Protein AF-A0A9D2TZF4-F1 (afdb_monomer)

Organism: NCBI:txid2838557

Secondary structure (DSSP, 8-state):
-HHHHHHHHHHHHHHHHSS-HHHHHHH-TT-SS-TTTTS-HHHHHHHHHHHHHHHHHHHTT--HHHHHHHHHHHHHHHHHHHHHS-GGGSPP---TTSSSSSS---

Foldseek 3Di:
DVVVVQVVLQLLCCLLVVGGQVVQCVVVVPDPDTPLVVDDPLSVVLSVVLVVVLVVCVVVVDDSVRSSVVSNVSNVVSVVVPVVDDPVPPPDPPPPPPDPPPPDDD

Radius of gyration: 18.96 Å; Cα contacts (8 Å, |Δi|>4): 51; chains: 1; bounding box: 54×44×40 Å

Mean predicted aligned error: 9.24 Å

Sequence (106 aa):
IAYTYANEADMLNVVLFGKTAKQWKDENPTVKGNMRDAATLNQLLVLANLESYNAILINQGKNQKERMELLRQLTVQQLQTLETVSLNNLPKLEEGLNKEAGKSGR

pLDDT: mean 85.09, std 16.94, range [43.28, 98.38]

Structure (mmCIF, N/CA/C/O backbone):
data_AF-A0A9D2TZF4-F1
#
_entry.id   AF-A0A9D2TZF4-F1
#
loop_
_atom_site.group_PDB
_atom_site.id
_atom_site.type_symbol
_atom_site.label_atom_id
_atom_site.label_alt_id
_atom_site.label_comp_id
_atom_site.label_asym_id
_atom_site.label_entity_id
_atom_site.label_seq_id
_atom_site.pdbx_PDB_ins_code
_atom_site.Cartn_x
_atom_site.Cartn_y
_atom_site.Cartn_z
_atom_site.occupancy
_atom_site.B_iso_or_equiv
_atom_site.auth_seq_id
_atom_site.auth_comp_id
_atom_site.auth_asym_id
_atom_site.auth_atom_id
_atom_site.pdbx_PDB_model_num
ATOM 1 N N . ILE A 1 1 ? -16.827 -12.652 4.382 1.00 57.94 1 ILE A N 1
ATOM 2 C CA . ILE A 1 1 ? -15.384 -12.637 4.731 1.00 57.94 1 ILE A CA 1
ATOM 3 C C . ILE A 1 1 ? -14.509 -12.407 3.491 1.00 57.94 1 ILE A C 1
ATOM 5 O O . ILE A 1 1 ? -13.805 -11.410 3.470 1.00 57.94 1 ILE A O 1
ATOM 9 N N . ALA A 1 2 ? -14.605 -13.219 2.426 1.00 63.59 2 ALA A N 1
ATOM 10 C CA . ALA A 1 2 ? -13.816 -13.021 1.193 1.00 63.59 2 ALA A CA 1
ATOM 11 C C . ALA A 1 2 ? -13.981 -11.628 0.544 1.00 63.59 2 ALA A C 1
ATOM 13 O O . ALA A 1 2 ? -12.999 -11.020 0.137 1.00 63.59 2 ALA A O 1
ATOM 14 N N . TYR A 1 3 ? -15.205 -11.086 0.523 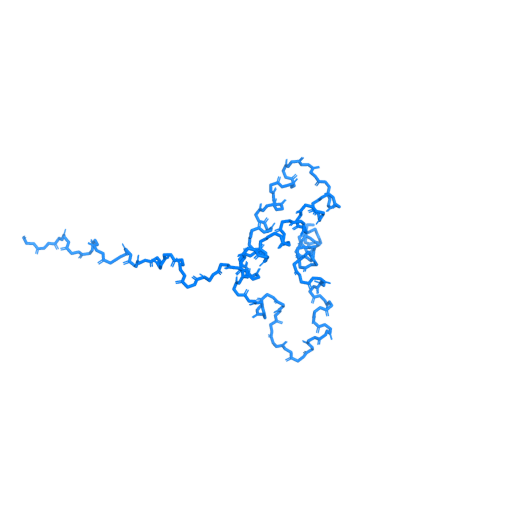1.00 63.16 3 TYR A N 1
ATOM 15 C CA . TYR A 1 3 ? -15.478 -9.743 -0.008 1.00 63.16 3 TYR A CA 1
ATOM 16 C C . TYR A 1 3 ? -14.770 -8.629 0.782 1.00 63.16 3 TYR A C 1
ATOM 18 O O . TYR A 1 3 ? -14.291 -7.666 0.197 1.00 63.16 3 TYR A O 1
ATOM 26 N N . THR A 1 4 ? -14.657 -8.775 2.107 1.00 67.38 4 THR A N 1
ATOM 27 C CA . THR A 1 4 ? -13.967 -7.810 2.976 1.00 67.38 4 THR A CA 1
ATOM 28 C C . THR A 1 4 ? -12.463 -7.820 2.715 1.00 67.38 4 THR A C 1
ATOM 30 O O . THR A 1 4 ? -11.884 -6.761 2.524 1.00 67.38 4 THR A O 1
ATOM 33 N N . TYR A 1 5 ? -11.840 -9.000 2.621 1.00 63.16 5 TYR A N 1
ATOM 34 C CA . TYR A 1 5 ? -10.409 -9.104 2.306 1.00 63.16 5 TYR A CA 1
ATOM 35 C C . TYR A 1 5 ? -10.077 -8.611 0.894 1.00 63.16 5 TYR A C 1
ATOM 37 O O . TYR A 1 5 ? -9.078 -7.920 0.715 1.00 63.16 5 TYR A O 1
ATOM 45 N N . ALA A 1 6 ? -10.925 -8.913 -0.095 1.00 73.06 6 ALA A N 1
ATOM 46 C CA . ALA A 1 6 ? -10.764 -8.392 -1.450 1.00 73.06 6 ALA A CA 1
ATOM 47 C C . ALA A 1 6 ? -10.875 -6.858 -1.486 1.00 73.06 6 ALA A C 1
ATOM 49 O O . ALA A 1 6 ? -10.063 -6.202 -2.130 1.00 73.06 6 ALA A O 1
ATOM 50 N N . ASN A 1 7 ? -11.827 -6.286 -0.740 1.00 87.00 7 ASN A N 1
ATOM 51 C CA . ASN A 1 7 ? -12.004 -4.839 -0.618 1.00 87.00 7 ASN A CA 1
ATOM 52 C C . ASN A 1 7 ? -10.793 -4.167 0.057 1.00 87.00 7 ASN A C 1
ATOM 54 O O . ASN A 1 7 ? -10.291 -3.165 -0.441 1.00 87.00 7 ASN A O 1
ATOM 58 N N . GLU A 1 8 ? -10.264 -4.746 1.137 1.00 92.31 8 GLU A N 1
ATOM 59 C CA . GLU A 1 8 ? -9.062 -4.229 1.804 1.00 92.31 8 GLU A CA 1
ATOM 60 C C . GLU A 1 8 ? -7.824 -4.293 0.898 1.00 92.31 8 GLU A C 1
ATOM 62 O O . GLU A 1 8 ? -7.078 -3.321 0.807 1.00 92.31 8 GLU A O 1
ATOM 67 N N . ALA A 1 9 ? -7.620 -5.397 0.173 1.00 93.50 9 ALA A N 1
ATOM 68 C CA . ALA A 1 9 ? -6.507 -5.516 -0.767 1.00 93.50 9 ALA A CA 1
ATOM 69 C C . ALA A 1 9 ? -6.607 -4.495 -1.912 1.00 93.50 9 ALA A C 1
ATOM 71 O O . ALA A 1 9 ? -5.616 -3.839 -2.238 1.00 93.50 9 ALA A O 1
ATOM 72 N N . ASP A 1 10 ? -7.798 -4.313 -2.490 1.00 94.25 10 ASP A N 1
ATOM 73 C CA . ASP A 1 10 ? -8.016 -3.312 -3.537 1.00 94.25 10 ASP A CA 1
ATOM 74 C C . ASP A 1 10 ? -7.883 -1.878 -3.019 1.00 94.25 10 ASP A C 1
ATOM 76 O O . ASP A 1 10 ? -7.337 -1.033 -3.725 1.00 94.25 10 ASP A O 1
ATOM 80 N N . MET A 1 11 ? -8.297 -1.594 -1.782 1.00 95.81 11 MET A N 1
ATOM 81 C CA . MET A 1 11 ? -8.059 -0.297 -1.145 1.00 95.81 11 MET A CA 1
ATOM 82 C C . MET A 1 11 ? -6.558 0.012 -1.074 1.00 95.81 11 MET A C 1
ATOM 84 O O . MET A 1 11 ? -6.139 1.105 -1.455 1.00 95.81 11 MET A O 1
ATOM 88 N N . LEU A 1 12 ? -5.735 -0.942 -0.628 1.00 97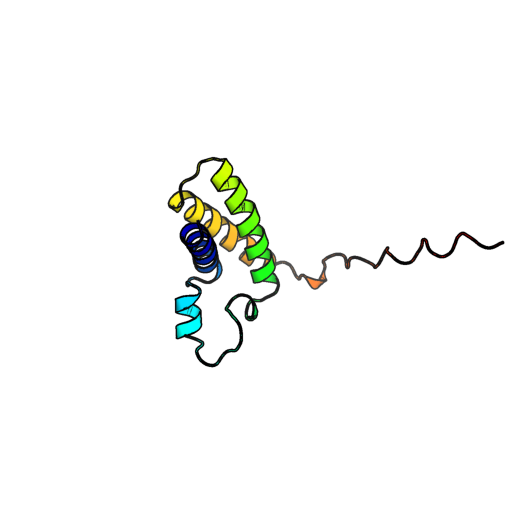.50 12 LEU A N 1
ATOM 89 C CA . LEU A 1 12 ? -4.280 -0.763 -0.570 1.00 97.50 12 LEU A CA 1
ATOM 90 C C . LEU A 1 12 ? -3.667 -0.589 -1.965 1.00 97.50 12 LEU A C 1
ATOM 92 O O . LEU A 1 12 ? -2.784 0.251 -2.147 1.00 97.50 12 LEU A O 1
ATOM 96 N N . ASN A 1 13 ? -4.179 -1.317 -2.962 1.00 96.88 13 ASN A N 1
ATOM 97 C CA . ASN A 1 13 ? -3.764 -1.145 -4.352 1.00 96.88 13 ASN A CA 1
ATOM 98 C C . ASN A 1 13 ? -4.090 0.266 -4.866 1.00 96.88 13 ASN A C 1
ATOM 100 O O . ASN A 1 13 ? -3.249 0.900 -5.497 1.00 96.88 13 ASN A O 1
ATOM 104 N N . VAL A 1 14 ? -5.276 0.792 -4.554 1.00 96.44 14 VAL A N 1
ATOM 105 C CA . VAL A 1 14 ? -5.673 2.155 -4.929 1.00 96.44 14 VAL A CA 1
ATOM 106 C C . VAL A 1 14 ? -4.797 3.196 -4.238 1.00 96.44 14 VAL A C 1
ATOM 108 O O . VAL A 1 14 ? -4.376 4.152 -4.883 1.00 96.44 14 VAL A O 1
ATOM 111 N N . VAL A 1 15 ? -4.481 3.008 -2.956 1.00 97.38 15 VAL A N 1
ATOM 112 C CA . VAL A 1 15 ? -3.614 3.931 -2.211 1.00 97.38 15 VAL A CA 1
ATOM 113 C C . VAL A 1 15 ? -2.217 4.020 -2.833 1.00 97.38 15 VAL A C 1
ATOM 115 O O . VAL A 1 15 ? -1.692 5.123 -2.980 1.00 97.38 15 VAL A O 1
ATOM 118 N N . LEU A 1 16 ? -1.622 2.884 -3.208 1.00 97.19 16 LEU A N 1
ATOM 119 C CA . LEU A 1 16 ? -0.251 2.842 -3.717 1.00 97.19 16 LEU A CA 1
ATOM 120 C C . LEU A 1 16 ? -0.144 3.094 -5.227 1.00 97.19 16 LEU A C 1
ATOM 122 O O . LEU A 1 16 ? 0.727 3.835 -5.673 1.00 97.19 16 LEU A O 1
ATOM 126 N N . PHE A 1 17 ? -1.009 2.463 -6.017 1.00 95.81 17 PHE A N 1
ATOM 127 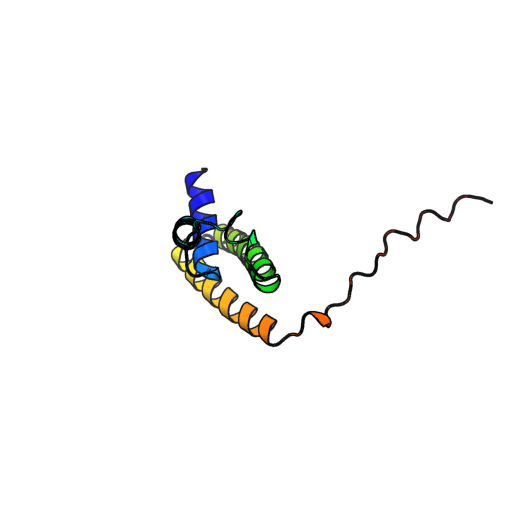C CA . PHE A 1 17 ? -0.922 2.427 -7.480 1.00 95.81 17 PHE A CA 1
ATOM 128 C C . PHE A 1 17 ? -1.981 3.292 -8.175 1.00 95.81 17 PHE A C 1
ATOM 130 O O . PHE A 1 17 ? -1.982 3.398 -9.403 1.00 95.81 17 PHE A O 1
ATOM 137 N N . GLY A 1 18 ? -2.911 3.882 -7.419 1.00 95.81 18 GLY A N 1
ATOM 138 C CA . GLY A 1 18 ? -3.982 4.723 -7.956 1.00 95.81 18 GLY A CA 1
ATOM 139 C C . GLY A 1 18 ? -5.085 3.959 -8.691 1.00 95.81 18 GLY A C 1
ATOM 140 O O . GLY A 1 18 ? -5.916 4.589 -9.341 1.00 95.81 18 GLY A O 1
ATOM 141 N N . LYS A 1 19 ? -5.101 2.621 -8.627 1.00 95.44 19 LYS A N 1
ATOM 142 C CA . LYS 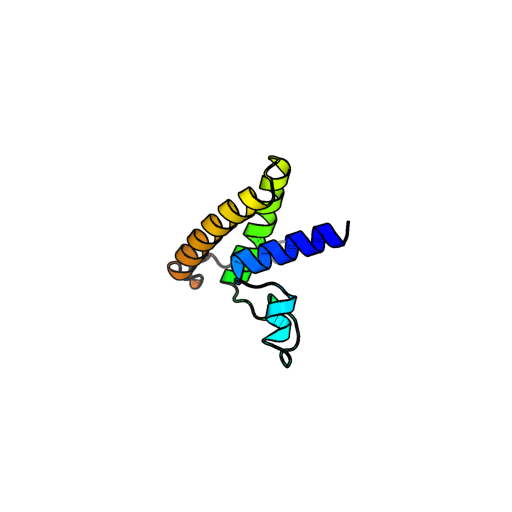A 1 19 ? -6.084 1.782 -9.321 1.00 95.44 19 LYS A CA 1
ATOM 143 C C . LYS A 1 19 ? -6.323 0.447 -8.625 1.00 95.44 19 LYS A C 1
ATOM 145 O O . LYS A 1 19 ? -5.461 -0.046 -7.900 1.00 95.44 19 LYS A O 1
ATOM 150 N N . THR A 1 20 ? -7.491 -0.138 -8.867 1.00 95.81 20 THR A N 1
ATOM 151 C CA . THR A 1 20 ? -7.839 -1.487 -8.400 1.00 95.81 20 THR A CA 1
ATOM 152 C C . THR A 1 20 ? -7.128 -2.561 -9.220 1.00 95.81 20 THR A C 1
ATOM 154 O O . THR A 1 20 ? -6.662 -2.306 -10.336 1.00 95.81 20 THR A O 1
ATOM 157 N N . ALA A 1 21 ? -7.103 -3.796 -8.710 1.00 94.69 21 ALA A N 1
ATOM 158 C CA . ALA A 1 21 ? -6.558 -4.934 -9.447 1.00 94.69 21 ALA A CA 1
ATOM 159 C C . ALA A 1 21 ? -7.271 -5.138 -10.796 1.00 94.69 21 ALA A C 1
ATOM 161 O O . ALA A 1 21 ? -6.626 -5.430 -11.804 1.00 94.69 21 ALA A O 1
ATOM 162 N N . LYS A 1 22 ? -8.595 -4.924 -10.831 1.00 94.19 22 LYS A N 1
ATOM 163 C CA . LYS A 1 22 ? -9.388 -5.000 -12.063 1.00 94.19 22 LYS A CA 1
ATOM 164 C C . LYS A 1 22 ? -8.975 -3.923 -13.068 1.00 94.19 22 LYS A C 1
ATOM 166 O O . LYS A 1 22 ? -8.664 -4.262 -14.201 1.00 94.19 22 LYS A O 1
ATOM 171 N N . GLN A 1 23 ? -8.924 -2.657 -12.647 1.00 96.12 23 GLN A N 1
ATOM 172 C CA . GLN A 1 23 ? -8.522 -1.548 -13.522 1.00 96.12 23 GLN A CA 1
ATOM 173 C C . GLN A 1 23 ? -7.122 -1.769 -14.099 1.00 96.12 23 GLN A C 1
ATOM 175 O O . GLN A 1 23 ? -6.914 -1.596 -15.295 1.00 96.12 23 GLN A O 1
ATOM 180 N N . TRP A 1 24 ? -6.174 -2.223 -13.273 1.00 97.00 24 TRP A N 1
ATOM 181 C CA . TRP A 1 24 ? -4.842 -2.570 -13.759 1.00 97.00 24 TRP A CA 1
ATOM 182 C C . TRP A 1 24 ? -4.886 -3.695 -14.798 1.00 97.00 24 TRP A C 1
ATOM 184 O O . TRP A 1 24 ? -4.183 -3.617 -15.803 1.00 97.00 24 TRP A O 1
ATOM 194 N N . LYS A 1 25 ? -5.712 -4.729 -14.593 1.00 95.94 25 LYS A N 1
ATOM 195 C CA . LYS A 1 25 ? -5.812 -5.846 -15.539 1.00 95.94 25 LYS A CA 1
ATOM 196 C C . LYS A 1 25 ? -6.449 -5.435 -16.866 1.00 95.94 25 LYS A C 1
ATOM 198 O O . LYS A 1 25 ? -5.976 -5.881 -17.909 1.00 95.94 25 LYS A O 1
ATOM 203 N N . ASP A 1 26 ? -7.465 -4.578 -16.816 1.00 96.38 26 ASP A N 1
ATOM 204 C CA . ASP A 1 26 ? -8.137 -4.027 -17.996 1.00 96.38 26 ASP A CA 1
ATOM 205 C C . ASP A 1 26 ? -7.164 -3.180 -18.843 1.00 96.38 26 ASP A C 1
ATOM 207 O O . ASP A 1 26 ? -7.188 -3.243 -20.070 1.00 96.38 26 ASP A O 1
ATOM 211 N N . GLU A 1 27 ? -6.250 -2.446 -18.199 1.00 96.38 27 GLU A N 1
ATOM 212 C CA . GLU A 1 27 ? -5.186 -1.684 -18.869 1.00 96.38 27 GLU A CA 1
ATOM 213 C C . GLU A 1 27 ? -4.005 -2.550 -19.348 1.00 96.38 27 GLU A C 1
ATOM 215 O O . GLU A 1 27 ? -3.284 -2.162 -20.265 1.00 96.38 27 GLU A O 1
ATOM 220 N N . ASN A 1 28 ? -3.795 -3.722 -18.739 1.00 95.38 28 ASN A N 1
ATOM 221 C CA . ASN A 1 28 ? -2.669 -4.623 -19.009 1.00 95.38 28 ASN A CA 1
ATOM 222 C C . ASN A 1 28 ? -3.152 -6.030 -19.430 1.00 95.38 28 ASN A C 1
ATOM 224 O O . ASN A 1 28 ? -2.803 -7.037 -18.793 1.00 95.38 28 ASN A O 1
ATOM 228 N N . PRO A 1 29 ? -3.946 -6.150 -20.515 1.00 94.50 29 PRO A N 1
ATOM 229 C CA . PRO A 1 29 ? -4.609 -7.406 -20.871 1.00 94.50 29 PRO A CA 1
ATOM 230 C C . PRO A 1 29 ? -3.618 -8.516 -21.247 1.00 94.50 29 PRO A C 1
ATOM 232 O O . PRO A 1 29 ? -3.860 -9.689 -20.963 1.00 94.50 29 PRO A O 1
ATOM 235 N N . THR A 1 30 ? -2.479 -8.153 -21.840 1.00 94.75 30 THR A N 1
ATOM 236 C CA . THR A 1 30 ? -1.456 -9.087 -22.340 1.00 94.75 30 THR A CA 1
ATOM 237 C C .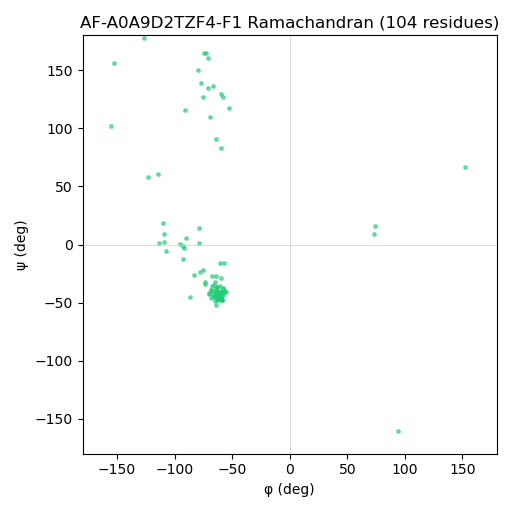 THR A 1 30 ? -0.358 -9.402 -21.323 1.00 94.75 30 THR A C 1
ATOM 239 O O . THR A 1 30 ? 0.405 -10.348 -21.524 1.00 94.75 30 THR A O 1
ATOM 242 N N . VAL A 1 31 ? -0.275 -8.651 -20.220 1.00 93.94 31 VAL A N 1
ATOM 243 C CA . VAL A 1 31 ? 0.731 -8.872 -19.176 1.00 93.94 31 VAL A CA 1
ATOM 244 C C . VAL A 1 31 ? 0.342 -10.104 -18.357 1.00 93.94 31 VAL A C 1
ATOM 246 O O . VAL A 1 31 ? -0.786 -10.222 -17.861 1.00 93.94 31 VAL A O 1
ATOM 249 N N . LYS A 1 32 ? 1.277 -11.052 -18.233 1.00 91.44 32 LYS A N 1
ATOM 250 C CA . LYS A 1 32 ? 1.135 -12.211 -17.343 1.00 91.44 32 LYS A CA 1
ATOM 251 C C . LYS A 1 32 ? 1.393 -11.776 -15.899 1.00 91.44 32 LYS A C 1
ATOM 253 O O . LYS A 1 32 ? 2.329 -11.027 -15.655 1.00 91.44 32 LYS A O 1
ATOM 258 N N . GLY A 1 33 ? 0.587 -12.277 -14.965 1.00 91.62 33 GLY A N 1
ATOM 259 C CA . GLY A 1 33 ? 0.648 -11.887 -13.554 1.00 91.62 33 GLY A CA 1
ATOM 260 C C . GLY A 1 33 ? -0.320 -10.755 -13.199 1.00 91.62 33 GLY A C 1
ATOM 261 O O . GLY A 1 33 ? -1.316 -10.525 -13.895 1.00 91.62 33 GLY A O 1
ATOM 262 N N . ASN A 1 34 ? -0.039 -10.089 -12.084 1.00 93.19 34 ASN A N 1
ATOM 263 C CA . ASN A 1 34 ? -0.818 -9.001 -11.507 1.00 93.19 34 ASN A CA 1
ATOM 264 C C . ASN A 1 34 ? 0.051 -7.753 -11.252 1.00 93.19 34 ASN A C 1
ATOM 266 O O . ASN A 1 34 ? 1.262 -7.751 -11.458 1.00 93.19 34 ASN A O 1
ATOM 270 N N . MET A 1 35 ? -0.574 -6.680 -10.773 1.00 94.56 35 MET A N 1
ATOM 271 C CA . MET A 1 35 ? 0.095 -5.397 -10.548 1.00 94.56 35 MET A CA 1
ATOM 272 C C . MET A 1 35 ? 1.264 -5.438 -9.557 1.00 94.56 35 MET A C 1
ATOM 274 O O . MET A 1 35 ? 2.189 -4.644 -9.689 1.00 94.56 35 MET A O 1
ATOM 278 N N . ARG A 1 36 ? 1.243 -6.352 -8.579 1.00 94.62 36 ARG A N 1
ATOM 279 C CA . ARG A 1 36 ? 2.330 -6.531 -7.608 1.00 94.62 36 ARG A CA 1
ATOM 280 C C . ARG A 1 36 ? 3.538 -7.206 -8.259 1.00 94.62 36 ARG A C 1
ATOM 282 O O . ARG A 1 36 ? 4.661 -6.853 -7.929 1.00 94.62 36 ARG A O 1
ATOM 289 N N . ASP A 1 37 ? 3.322 -8.091 -9.235 1.00 94.44 37 ASP A N 1
ATOM 290 C CA . ASP A 1 37 ? 4.410 -8.706 -10.015 1.00 94.44 37 ASP A CA 1
ATOM 291 C C . ASP A 1 37 ? 5.130 -7.673 -10.901 1.00 94.44 37 ASP A C 1
ATOM 293 O O . ASP A 1 37 ? 6.304 -7.829 -11.225 1.00 94.44 37 ASP A O 1
ATOM 297 N N . ALA A 1 38 ? 4.424 -6.606 -11.287 1.00 93.94 38 ALA A N 1
ATOM 298 C CA . ALA A 1 38 ? 4.956 -5.496 -12.074 1.00 93.94 38 ALA A CA 1
ATOM 299 C C . ALA A 1 38 ? 5.489 -4.326 -11.219 1.00 93.94 38 ALA A C 1
ATOM 301 O O . ALA A 1 38 ? 5.953 -3.330 -11.775 1.00 93.94 38 ALA A O 1
ATOM 302 N N . ALA A 1 39 ? 5.400 -4.410 -9.888 1.00 94.38 39 ALA A N 1
ATOM 303 C CA . ALA A 1 39 ? 5.798 -3.333 -8.987 1.00 94.38 39 ALA A CA 1
ATOM 304 C C . ALA A 1 39 ? 7.320 -3.292 -8.775 1.00 94.38 39 ALA A C 1
ATOM 306 O O . ALA A 1 39 ? 8.009 -4.312 -8.789 1.00 94.38 39 ALA A O 1
ATOM 307 N N . THR A 1 40 ? 7.859 -2.099 -8.526 1.00 92.69 40 THR A N 1
ATOM 308 C CA . THR A 1 40 ? 9.267 -1.947 -8.132 1.00 92.69 40 THR A CA 1
ATOM 309 C C . THR A 1 40 ? 9.500 -2.465 -6.712 1.00 92.69 40 THR A C 1
ATOM 311 O O . THR A 1 40 ? 8.575 -2.522 -5.900 1.00 92.69 40 THR A O 1
ATOM 314 N N . LEU A 1 41 ? 10.755 -2.769 -6.358 1.00 89.75 41 LEU A N 1
ATOM 315 C CA . LEU A 1 41 ? 11.108 -3.166 -4.988 1.00 89.75 41 LEU A CA 1
ATOM 316 C C . LEU A 1 41 ? 10.659 -2.121 -3.950 1.00 89.75 41 LEU A C 1
ATOM 318 O O . LEU A 1 41 ? 10.111 -2.484 -2.913 1.00 89.75 41 LEU A O 1
ATOM 322 N N . ASN A 1 42 ? 10.822 -0.830 -4.258 1.00 90.50 42 ASN A N 1
ATOM 323 C CA . ASN A 1 42 ? 10.358 0.265 -3.403 1.00 90.50 42 ASN A CA 1
ATOM 324 C C . ASN A 1 42 ? 8.840 0.224 -3.206 1.00 90.50 42 ASN A C 1
ATOM 326 O O . ASN A 1 42 ? 8.363 0.349 -2.083 1.00 90.50 42 ASN A O 1
ATOM 330 N N . GLN A 1 43 ? 8.074 0.016 -4.278 1.00 94.38 43 GLN A N 1
ATOM 331 C CA . GLN A 1 43 ? 6.618 -0.090 -4.190 1.00 94.38 43 GLN A CA 1
ATOM 332 C C . GLN A 1 43 ? 6.191 -1.312 -3.373 1.00 94.38 43 GLN A C 1
ATOM 334 O O . GLN A 1 43 ? 5.295 -1.196 -2.543 1.00 94.38 43 GLN A O 1
ATOM 339 N N . LEU A 1 44 ? 6.851 -2.459 -3.546 1.00 94.88 44 LEU A N 1
ATOM 340 C CA . LEU A 1 44 ? 6.584 -3.660 -2.751 1.00 94.88 44 LEU A CA 1
ATOM 341 C C . LEU A 1 44 ? 6.892 -3.450 -1.263 1.00 94.88 44 LEU A C 1
ATOM 343 O O . LEU A 1 44 ? 6.108 -3.874 -0.414 1.00 94.88 44 LEU A O 1
ATOM 347 N N . LEU A 1 45 ? 7.984 -2.750 -0.942 1.00 93.94 45 LEU A N 1
ATOM 348 C CA . LEU A 1 45 ? 8.333 -2.397 0.435 1.00 93.94 45 LEU A CA 1
ATOM 349 C C . LEU A 1 45 ? 7.276 -1.482 1.065 1.00 93.94 45 LEU A C 1
ATOM 351 O O . LEU A 1 45 ? 6.820 -1.742 2.180 1.00 93.94 45 LEU A O 1
ATOM 355 N N . VAL A 1 46 ? 6.854 -0.440 0.341 1.00 96.00 46 VAL A N 1
ATOM 356 C CA . VAL A 1 46 ? 5.774 0.444 0.796 1.00 96.00 46 VAL A CA 1
ATOM 357 C C . VAL A 1 46 ? 4.491 -0.355 0.994 1.00 96.00 46 VAL A C 1
ATOM 359 O O . VAL A 1 46 ? 3.859 -0.224 2.035 1.00 96.00 46 VAL A O 1
ATOM 362 N N . LEU A 1 47 ? 4.125 -1.231 0.055 1.00 97.00 47 LEU A N 1
ATOM 363 C CA . LEU A 1 47 ? 2.915 -2.047 0.147 1.00 97.00 47 LEU A CA 1
ATOM 364 C C . LEU A 1 47 ? 2.896 -2.930 1.400 1.00 97.00 47 LEU A C 1
ATOM 366 O O . LEU A 1 47 ? 1.900 -2.929 2.120 1.00 97.00 47 LEU A O 1
ATOM 370 N N . ALA A 1 48 ? 3.999 -3.620 1.699 1.00 96.06 48 ALA A N 1
ATOM 371 C CA . ALA A 1 48 ? 4.125 -4.445 2.903 1.00 96.06 48 ALA A CA 1
ATOM 372 C C . ALA A 1 48 ? 3.961 -3.617 4.193 1.00 96.06 48 ALA A C 1
ATOM 374 O O . ALA A 1 48 ? 3.359 -4.064 5.177 1.00 96.06 48 ALA A O 1
ATOM 375 N N . ASN A 1 49 ? 4.455 -2.376 4.180 1.00 96.75 49 ASN A N 1
ATOM 376 C CA . ASN A 1 49 ? 4.269 -1.455 5.293 1.00 96.75 49 ASN A CA 1
ATOM 377 C C . ASN A 1 49 ? 2.811 -0.983 5.409 1.00 96.75 49 ASN A C 1
ATOM 379 O O . ASN A 1 49 ? 2.253 -0.965 6.504 1.00 96.75 49 ASN A O 1
ATOM 383 N N . LEU A 1 50 ? 2.156 -0.669 4.286 1.00 97.88 50 LEU A N 1
ATOM 384 C CA . LEU A 1 50 ? 0.737 -0.308 4.269 1.00 97.88 50 LEU A CA 1
ATOM 385 C C . LEU A 1 50 ? -0.146 -1.445 4.792 1.00 97.88 50 LEU A C 1
ATOM 387 O O . LEU A 1 50 ? -1.069 -1.178 5.554 1.00 97.88 50 LEU A O 1
ATOM 391 N N . GLU A 1 51 ? 0.143 -2.699 4.435 1.00 96.81 51 GLU A N 1
ATOM 392 C CA . GLU A 1 51 ? -0.576 -3.878 4.939 1.00 96.81 51 GLU A CA 1
ATOM 393 C C . GLU A 1 51 ? -0.477 -3.980 6.470 1.00 96.81 51 GLU A C 1
ATOM 395 O O . GLU A 1 51 ? -1.494 -4.103 7.1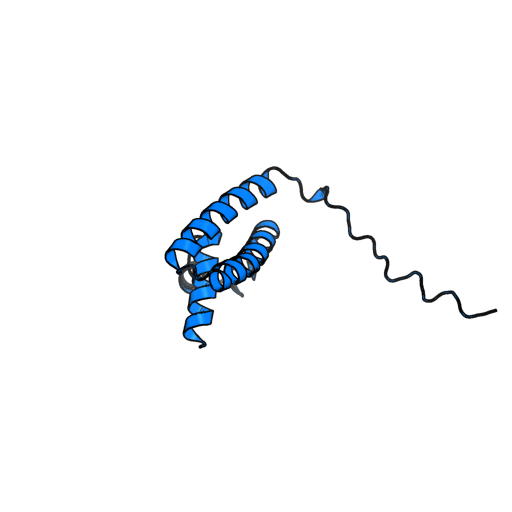60 1.00 96.81 51 GLU A O 1
ATOM 400 N N . SER A 1 52 ? 0.737 -3.833 7.010 1.00 96.88 52 SER A N 1
ATOM 401 C CA . SER A 1 52 ? 0.990 -3.877 8.456 1.00 96.88 52 SER A CA 1
ATOM 402 C C . SER A 1 52 ? 0.340 -2.701 9.190 1.00 96.88 52 SER A C 1
ATOM 404 O O . SER A 1 52 ? -0.310 -2.879 10.222 1.00 96.88 52 SER A O 1
ATOM 406 N N . TYR A 1 53 ? 0.468 -1.490 8.647 1.00 97.81 53 TYR A N 1
ATOM 407 C CA . TYR A 1 53 ? -0.099 -0.294 9.258 1.00 97.81 53 TYR A CA 1
ATOM 408 C C . TYR A 1 53 ? -1.628 -0.302 9.207 1.00 97.81 53 TYR A C 1
ATOM 410 O O . TYR A 1 53 ? -2.277 0.030 10.196 1.00 97.81 53 TYR A O 1
ATOM 418 N N . ASN A 1 54 ? -2.224 -0.765 8.107 1.00 97.81 54 ASN A N 1
ATOM 419 C CA . ASN A 1 54 ? -3.671 -0.900 7.988 1.00 97.81 54 ASN A CA 1
ATOM 420 C C . ASN A 1 54 ? -4.256 -1.811 9.080 1.00 97.81 54 ASN A C 1
ATOM 422 O O . ASN A 1 54 ? -5.276 -1.465 9.674 1.00 97.81 54 ASN A O 1
ATOM 426 N N . ALA A 1 55 ? -3.584 -2.922 9.409 1.00 96.69 55 ALA A N 1
ATOM 427 C CA . ALA A 1 55 ? -3.994 -3.798 10.509 1.00 96.69 55 ALA A CA 1
ATOM 428 C C . ALA A 1 55 ? -4.006 -3.067 11.866 1.00 96.69 55 ALA A C 1
ATOM 430 O O . ALA A 1 55 ? -4.946 -3.214 12.648 1.00 96.69 55 ALA A O 1
ATOM 431 N N . ILE A 1 56 ? -3.006 -2.218 12.124 1.00 97.88 56 ILE A N 1
ATOM 432 C CA . ILE A 1 56 ? -2.959 -1.377 13.330 1.00 97.88 56 ILE A CA 1
ATOM 433 C C . ILE A 1 56 ? -4.131 -0.391 13.346 1.00 97.88 56 ILE A C 1
ATOM 435 O O . ILE A 1 56 ? -4.797 -0.246 14.370 1.00 97.88 56 ILE A O 1
ATOM 439 N N . LEU A 1 57 ? -4.422 0.267 12.222 1.00 97.88 57 LEU A N 1
ATOM 440 C CA . LEU A 1 57 ? -5.514 1.238 12.145 1.00 97.88 57 LEU A CA 1
ATOM 441 C C . LEU A 1 57 ? -6.895 0.588 12.329 1.00 97.88 57 LEU A C 1
ATOM 443 O O . LEU A 1 57 ? -7.772 1.193 12.947 1.00 97.88 57 LEU A O 1
ATOM 447 N N . ILE A 1 58 ? -7.078 -0.642 11.838 1.00 96.25 58 ILE A N 1
ATOM 448 C CA . ILE A 1 58 ? -8.281 -1.448 12.096 1.00 96.25 58 ILE A CA 1
ATOM 449 C C . ILE A 1 58 ? -8.422 -1.716 13.599 1.00 96.25 58 ILE A C 1
ATOM 451 O O . ILE A 1 58 ? -9.493 -1.487 14.157 1.00 96.25 58 ILE A O 1
ATOM 455 N N . ASN A 1 59 ? -7.343 -2.124 14.275 1.00 97.44 59 ASN A N 1
ATOM 456 C CA . ASN A 1 59 ? -7.353 -2.364 15.725 1.00 97.44 59 ASN A CA 1
ATOM 457 C C . ASN A 1 59 ? -7.630 -1.092 16.543 1.00 97.44 59 ASN A C 1
ATOM 459 O O . ASN A 1 59 ? -8.180 -1.167 17.637 1.00 97.44 59 ASN A O 1
ATOM 463 N N . GLN A 1 60 ? -7.289 0.081 16.006 1.00 98.06 60 GLN A N 1
ATOM 464 C CA . GLN A 1 60 ? -7.628 1.383 16.588 1.00 98.06 60 GLN A CA 1
ATOM 465 C C . GLN A 1 60 ? -9.079 1.818 16.315 1.00 98.06 60 GLN A C 1
ATOM 467 O O . GLN A 1 60 ? -9.468 2.916 16.707 1.00 98.06 60 GLN A O 1
ATOM 472 N N . GLY A 1 61 ? -9.877 0.999 15.624 1.00 97.19 61 GLY A N 1
ATOM 473 C CA . GLY A 1 61 ? -11.275 1.292 15.315 1.00 97.19 61 GLY A CA 1
ATOM 474 C C . GLY A 1 61 ? -11.476 2.341 14.220 1.00 97.19 61 GLY A C 1
ATOM 475 O O . GLY A 1 61 ? -12.579 2.870 14.090 1.00 97.19 61 GLY A O 1
ATOM 476 N N . LYS A 1 62 ? -10.443 2.659 13.425 1.00 97.69 62 LYS A N 1
ATOM 477 C CA . LYS A 1 62 ? -10.568 3.643 12.342 1.00 97.69 62 LYS A CA 1
ATOM 478 C C . LYS A 1 62 ? -11.401 3.094 11.195 1.00 97.69 62 LYS A C 1
ATOM 480 O O . LYS A 1 62 ? -11.186 1.975 10.716 1.00 97.69 62 LYS A O 1
ATOM 485 N N . ASN A 1 63 ? -12.320 3.911 10.696 1.00 96.12 63 ASN A N 1
ATOM 486 C CA . ASN A 1 63 ? -13.126 3.529 9.546 1.00 96.12 63 ASN A CA 1
ATOM 487 C C . ASN A 1 63 ? -12.286 3.545 8.254 1.00 96.12 63 ASN A C 1
ATOM 489 O O . ASN A 1 63 ? -11.187 4.092 8.201 1.00 96.12 63 ASN A O 1
ATOM 493 N N . GLN A 1 64 ? -12.794 2.921 7.190 1.00 94.69 64 GLN A N 1
ATOM 494 C CA . GLN A 1 64 ? -12.041 2.764 5.941 1.00 94.69 64 GLN A CA 1
ATOM 495 C C . GLN A 1 64 ? -11.595 4.099 5.324 1.00 94.69 64 GLN A C 1
ATOM 497 O O . GLN A 1 64 ? -10.483 4.194 4.812 1.00 94.69 64 GLN A O 1
ATOM 502 N N . LYS A 1 65 ? -12.430 5.142 5.400 1.00 94.69 65 LYS A N 1
ATOM 503 C CA . LYS A 1 65 ? -12.109 6.462 4.846 1.00 94.69 65 LYS A CA 1
ATOM 504 C C . LYS A 1 65 ? -10.924 7.095 5.576 1.00 94.69 65 LYS A C 1
ATOM 506 O O . LYS A 1 65 ? -9.967 7.508 4.929 1.00 94.69 65 LYS A O 1
ATOM 511 N N . GLU A 1 66 ? -10.960 7.099 6.906 1.00 97.44 66 GLU A N 1
ATOM 512 C CA . GLU A 1 66 ? -9.855 7.600 7.735 1.00 97.44 66 GLU A CA 1
ATOM 513 C C . GLU A 1 66 ? -8.559 6.829 7.460 1.00 97.44 66 GLU A C 1
ATOM 515 O O . GLU A 1 66 ? -7.481 7.415 7.355 1.00 97.44 66 GLU A O 1
ATOM 520 N N . ARG A 1 67 ? -8.663 5.503 7.303 1.00 97.75 67 ARG A N 1
ATOM 521 C CA . ARG A 1 67 ? -7.518 4.650 6.970 1.00 97.75 67 ARG A CA 1
ATOM 522 C C . ARG A 1 67 ? -6.927 5.008 5.615 1.00 97.75 67 ARG A C 1
ATOM 524 O O . ARG A 1 67 ? -5.717 5.182 5.535 1.00 97.75 67 ARG A O 1
ATOM 531 N N . MET A 1 68 ? -7.748 5.176 4.579 1.00 96.38 68 MET A N 1
ATOM 532 C CA . MET A 1 68 ? -7.274 5.582 3.251 1.00 96.38 68 MET A CA 1
ATOM 533 C C . MET A 1 68 ? -6.526 6.917 3.279 1.00 96.38 68 MET A C 1
ATOM 535 O O . MET A 1 68 ? -5.485 7.039 2.638 1.00 96.38 68 MET A O 1
ATOM 539 N N . GLU A 1 69 ? -7.022 7.905 4.025 1.00 97.00 69 GLU A N 1
ATOM 540 C CA . GLU A 1 69 ? -6.368 9.213 4.153 1.00 97.00 69 GLU A CA 1
ATOM 541 C C . GLU A 1 69 ? -4.983 9.089 4.807 1.00 97.00 69 GLU A C 1
ATOM 543 O O . GLU A 1 69 ? -3.999 9.602 4.267 1.00 97.00 69 GLU A O 1
ATOM 548 N N . LEU A 1 70 ? -4.884 8.348 5.916 1.00 98.25 70 LEU A N 1
ATOM 549 C CA . LEU A 1 70 ? -3.622 8.110 6.626 1.00 98.25 70 LEU A CA 1
ATOM 550 C C . LEU A 1 70 ? -2.634 7.281 5.798 1.00 98.25 70 LEU A C 1
ATOM 552 O O . LEU A 1 70 ? -1.456 7.624 5.704 1.00 98.25 70 LEU A O 1
ATOM 556 N N . LEU A 1 71 ? -3.113 6.210 5.166 1.00 98.38 71 LEU A N 1
ATOM 557 C CA . LEU A 1 71 ? -2.299 5.344 4.317 1.00 98.38 71 LEU A CA 1
ATOM 558 C C . LEU A 1 71 ? -1.763 6.119 3.110 1.00 98.38 71 LEU A C 1
ATOM 560 O O . LEU A 1 71 ? -0.583 6.007 2.804 1.00 98.38 71 LEU A O 1
ATOM 564 N N . ARG A 1 72 ? -2.574 6.979 2.481 1.00 97.38 72 ARG A N 1
ATOM 565 C CA . ARG A 1 72 ? -2.127 7.833 1.370 1.00 97.38 72 ARG A CA 1
ATOM 566 C C . ARG A 1 72 ? -1.044 8.819 1.796 1.00 97.38 72 ARG A C 1
ATOM 568 O O . ARG A 1 72 ? -0.069 8.992 1.067 1.00 97.38 72 ARG A O 1
ATOM 575 N N . GLN A 1 73 ? -1.196 9.459 2.956 1.00 97.50 73 GLN A N 1
ATOM 576 C CA . GLN A 1 73 ? -0.160 10.345 3.499 1.00 97.50 73 GLN A CA 1
ATOM 577 C C . GLN A 1 73 ? 1.151 9.582 3.724 1.00 97.50 73 GLN A C 1
ATOM 579 O O . GLN A 1 73 ? 2.210 10.035 3.287 1.00 97.50 73 GLN A O 1
ATOM 584 N N . LEU A 1 74 ? 1.065 8.391 4.322 1.00 97.50 74 LEU A N 1
ATOM 585 C CA . LEU A 1 74 ? 2.210 7.522 4.569 1.00 97.50 74 LEU A CA 1
ATOM 586 C C . LEU A 1 74 ? 2.892 7.069 3.266 1.00 97.50 74 LEU A C 1
ATOM 588 O O . LEU A 1 74 ? 4.117 7.111 3.167 1.00 97.50 74 LEU A O 1
ATOM 592 N N . THR A 1 75 ? 2.118 6.681 2.250 1.00 96.81 75 THR A N 1
ATOM 593 C CA . THR A 1 75 ? 2.635 6.290 0.931 1.00 96.81 75 THR A CA 1
ATOM 594 C C . THR A 1 75 ? 3.439 7.408 0.283 1.00 96.81 75 THR A C 1
ATOM 596 O O . THR A 1 75 ? 4.550 7.158 -0.181 1.00 96.81 75 THR A O 1
ATOM 599 N N . VAL A 1 76 ? 2.910 8.637 0.267 1.00 94.81 76 VAL A N 1
ATOM 600 C CA . VAL A 1 76 ? 3.607 9.791 -0.323 1.00 94.81 76 VAL A CA 1
ATOM 601 C C . VAL A 1 76 ? 4.943 10.024 0.382 1.00 94.81 76 VAL A C 1
ATOM 603 O O . VAL A 1 76 ? 5.970 10.138 -0.284 1.00 94.81 76 VAL A O 1
ATOM 606 N N . GLN A 1 77 ? 4.947 10.015 1.716 1.00 95.06 77 GLN A N 1
ATOM 607 C CA . GLN A 1 77 ? 6.164 10.201 2.510 1.00 95.06 77 GLN A CA 1
ATOM 608 C C . GLN A 1 77 ? 7.214 9.114 2.235 1.00 95.06 77 GLN A C 1
ATOM 610 O O . GLN A 1 77 ? 8.394 9.419 2.054 1.00 95.06 77 GLN A O 1
ATOM 615 N N . GLN A 1 78 ? 6.804 7.844 2.181 1.00 94.31 78 GLN A N 1
ATOM 616 C CA . GLN A 1 78 ? 7.735 6.738 1.956 1.00 94.31 78 GLN A CA 1
ATOM 617 C C . GLN A 1 78 ? 8.292 6.714 0.540 1.00 94.31 78 GLN A C 1
ATOM 619 O O . GLN A 1 78 ? 9.492 6.517 0.387 1.00 94.31 78 GLN A O 1
ATOM 624 N N . LEU A 1 79 ? 7.469 6.945 -0.487 1.00 91.25 79 LEU A N 1
ATOM 625 C CA . LEU A 1 79 ? 7.958 6.986 -1.867 1.00 91.25 79 LEU A CA 1
ATOM 626 C C . LEU A 1 79 ? 8.966 8.127 -2.062 1.00 91.25 79 LEU A C 1
ATOM 628 O O . LEU A 1 79 ? 10.029 7.887 -2.622 1.00 91.25 79 LEU A O 1
ATOM 632 N N . GLN A 1 80 ? 8.698 9.317 -1.511 1.00 90.12 80 GLN A N 1
ATOM 633 C CA . GLN A 1 80 ? 9.648 10.440 -1.526 1.00 90.12 80 GLN A CA 1
ATOM 634 C C . GLN A 1 80 ? 10.956 10.107 -0.789 1.00 90.12 80 GLN A C 1
ATOM 636 O O . GLN A 1 80 ? 12.052 10.431 -1.246 1.00 90.12 80 GLN A O 1
ATOM 641 N N . THR A 1 81 ? 10.862 9.420 0.350 1.00 89.44 81 THR A N 1
ATOM 642 C CA . THR A 1 81 ? 12.045 9.007 1.119 1.00 89.44 81 THR A CA 1
ATOM 643 C C . THR A 1 81 ? 12.859 7.958 0.357 1.00 89.44 81 THR A C 1
ATOM 645 O O . THR A 1 81 ? 14.077 8.050 0.277 1.00 89.44 81 THR A O 1
ATOM 648 N N . LEU A 1 82 ? 12.205 6.976 -0.258 1.00 86.19 82 LEU A N 1
ATOM 649 C CA . LEU A 1 82 ? 12.871 5.900 -0.995 1.00 86.19 82 LEU A CA 1
ATOM 650 C C . LEU A 1 82 ? 13.416 6.344 -2.357 1.00 86.19 82 LEU A C 1
ATOM 652 O O . LEU A 1 82 ? 14.309 5.695 -2.891 1.00 86.19 82 LEU A O 1
ATOM 656 N N . GLU A 1 83 ? 12.896 7.430 -2.926 1.00 79.12 83 GLU A N 1
ATOM 657 C CA . GLU A 1 83 ? 13.470 8.066 -4.115 1.00 79.12 83 GLU A CA 1
ATOM 658 C C . GLU A 1 83 ? 14.762 8.827 -3.780 1.00 79.12 83 GLU A C 1
ATOM 660 O O . GLU A 1 83 ? 15.704 8.834 -4.570 1.00 79.12 83 GLU A O 1
ATOM 665 N N . THR A 1 84 ? 14.843 9.422 -2.585 1.00 75.81 84 THR A N 1
ATOM 666 C CA . THR A 1 84 ? 16.040 10.151 -2.126 1.00 75.81 84 THR A CA 1
ATOM 667 C C . THR A 1 84 ? 17.114 9.237 -1.529 1.00 75.81 84 THR A C 1
ATOM 669 O O . THR A 1 84 ? 18.302 9.561 -1.581 1.00 75.81 84 THR A O 1
ATOM 672 N N . VAL A 1 85 ? 16.732 8.077 -0.990 1.00 70.69 85 VAL A N 1
ATOM 673 C CA . VAL A 1 85 ? 17.657 7.084 -0.431 1.00 70.69 85 VAL A CA 1
ATOM 674 C C . VAL A 1 85 ? 18.065 6.079 -1.509 1.00 70.69 85 VAL A C 1
ATOM 676 O O . VAL A 1 85 ? 17.261 5.278 -1.976 1.00 70.69 85 VAL A O 1
ATOM 679 N N . SER A 1 86 ? 19.352 6.044 -1.863 1.00 65.56 86 SER A N 1
ATOM 680 C CA . SER A 1 86 ? 19.877 4.951 -2.685 1.00 65.56 86 SER A CA 1
ATOM 681 C C . SER A 1 86 ? 19.881 3.658 -1.859 1.00 65.56 86 SER A C 1
ATOM 683 O O . SER A 1 86 ? 20.685 3.510 -0.935 1.00 65.56 86 SER A O 1
ATOM 685 N N . LEU A 1 87 ? 18.998 2.708 -2.189 1.00 63.19 87 LEU A N 1
ATOM 686 C CA . LEU A 1 87 ? 18.913 1.399 -1.519 1.00 63.19 87 LEU A CA 1
ATOM 687 C C . LEU A 1 87 ? 20.225 0.596 -1.554 1.00 63.19 87 LEU A C 1
ATOM 689 O O . LEU A 1 87 ? 20.400 -0.335 -0.773 1.00 63.19 87 LEU A O 1
ATOM 693 N N . ASN A 1 88 ? 21.166 0.981 -2.418 1.00 61.47 88 ASN A N 1
ATOM 694 C CA . ASN A 1 88 ? 22.508 0.406 -2.499 1.00 61.47 88 ASN A CA 1
ATOM 695 C C . ASN A 1 88 ? 23.324 0.573 -1.203 1.00 61.47 88 ASN A C 1
ATOM 697 O O . ASN A 1 88 ? 24.320 -0.124 -1.026 1.00 61.47 88 ASN A O 1
ATOM 701 N N . ASN A 1 89 ? 22.898 1.470 -0.306 1.00 62.91 89 ASN A N 1
ATOM 702 C CA . ASN A 1 89 ? 23.549 1.739 0.976 1.00 62.91 89 ASN A CA 1
ATOM 703 C C . ASN A 1 89 ? 22.939 0.956 2.149 1.00 62.91 89 ASN A C 1
ATOM 705 O O . ASN A 1 89 ? 23.383 1.129 3.285 1.00 62.91 89 ASN A O 1
ATOM 709 N N . LEU A 1 90 ? 21.916 0.122 1.917 1.00 63.34 90 LEU A N 1
ATOM 710 C CA . LEU A 1 90 ? 21.415 -0.752 2.973 1.00 63.34 90 LEU A CA 1
ATOM 711 C C . LEU A 1 90 ? 22.486 -1.793 3.317 1.00 63.34 90 LEU A C 1
ATOM 713 O O . LEU A 1 90 ? 23.081 -2.368 2.398 1.00 63.34 90 LEU A O 1
ATOM 717 N N . PRO A 1 91 ? 22.731 -2.062 4.614 1.00 65.44 91 PRO A N 1
ATOM 718 C CA . PRO A 1 91 ? 23.603 -3.151 5.010 1.00 65.44 91 PRO A CA 1
ATOM 719 C C . PRO A 1 91 ? 23.108 -4.416 4.321 1.00 65.44 91 PRO A C 1
ATOM 721 O O . PRO A 1 91 ? 21.968 -4.843 4.528 1.00 65.44 91 PRO A O 1
ATOM 724 N N . LYS A 1 92 ? 23.948 -4.999 3.465 1.00 62.16 92 LYS A N 1
ATOM 725 C CA . LYS A 1 92 ? 23.688 -6.344 2.972 1.00 62.16 92 LYS A CA 1
ATOM 726 C C . LYS A 1 92 ? 23.602 -7.218 4.215 1.00 62.16 92 LYS A C 1
ATOM 728 O O . LYS A 1 92 ? 24.488 -7.155 5.065 1.00 62.16 92 LYS A O 1
ATOM 733 N N . LEU A 1 93 ? 22.516 -7.972 4.347 1.00 60.06 93 LEU A N 1
ATOM 734 C CA . LEU A 1 93 ? 22.424 -9.004 5.368 1.00 60.06 93 LEU A CA 1
ATOM 735 C C . LEU A 1 93 ? 23.499 -10.034 5.010 1.00 60.06 93 LEU A C 1
ATOM 737 O O . LEU A 1 93 ? 23.275 -10.890 4.160 1.00 60.06 93 LEU A O 1
ATOM 741 N N . GLU A 1 94 ? 24.706 -9.871 5.550 1.00 55.12 94 GLU A N 1
ATOM 742 C CA . GLU A 1 94 ? 25.766 -10.851 5.365 1.00 55.12 94 GLU A CA 1
ATOM 743 C C . GLU A 1 94 ? 25.272 -12.186 5.927 1.00 55.12 94 GLU A C 1
ATOM 745 O O . GLU A 1 94 ? 24.730 -12.255 7.033 1.00 55.12 94 GLU A O 1
ATOM 750 N N . GLU A 1 95 ? 25.411 -13.235 5.117 1.00 53.16 95 GLU A N 1
ATOM 751 C CA . GLU A 1 95 ? 24.969 -14.603 5.375 1.00 53.16 95 GLU A CA 1
ATOM 752 C C . GLU A 1 95 ? 25.641 -15.180 6.634 1.00 53.16 95 GLU A C 1
ATOM 754 O O . GLU A 1 95 ? 26.630 -15.910 6.586 1.00 53.16 95 GLU A O 1
ATOM 759 N N . GLY A 1 96 ? 25.080 -14.871 7.799 1.00 49.44 96 GLY A N 1
ATOM 760 C CA . GLY A 1 96 ? 25.502 -15.392 9.098 1.00 49.44 96 GLY A CA 1
ATOM 761 C C . GLY A 1 96 ? 25.012 -16.809 9.411 1.00 49.44 96 GLY A C 1
ATOM 762 O O . GLY A 1 96 ? 25.078 -17.212 10.566 1.00 49.44 96 GLY A O 1
ATOM 763 N N . LEU A 1 97 ? 24.517 -17.575 8.432 1.00 52.16 97 LEU A N 1
ATOM 764 C CA . LEU A 1 97 ? 23.978 -18.926 8.664 1.00 52.16 97 LEU A CA 1
ATOM 765 C C . LEU A 1 97 ? 25.008 -20.063 8.509 1.00 52.16 97 LEU A C 1
ATOM 767 O O . LEU A 1 97 ? 24.674 -21.208 8.786 1.00 52.16 97 LEU A O 1
ATOM 771 N N . ASN A 1 98 ? 26.264 -19.780 8.134 1.00 48.22 98 ASN A N 1
ATOM 772 C CA . ASN A 1 98 ? 27.253 -20.827 7.812 1.00 48.22 98 ASN A CA 1
ATOM 773 C C . ASN A 1 98 ? 28.424 -21.010 8.803 1.00 48.22 98 ASN A C 1
ATOM 775 O O . ASN A 1 98 ? 29.423 -21.630 8.444 1.00 48.22 98 ASN A O 1
ATOM 779 N N . LYS A 1 99 ? 28.350 -20.525 10.054 1.00 51.91 99 LYS A N 1
ATOM 780 C CA . LYS A 1 99 ? 29.480 -20.653 11.012 1.00 51.91 99 LYS A CA 1
ATOM 781 C C . LYS A 1 99 ? 29.305 -21.618 12.191 1.00 51.91 99 LYS A C 1
ATOM 783 O O . LYS A 1 99 ? 30.259 -21.776 12.949 1.00 51.91 99 LYS A O 1
ATOM 788 N N . GLU A 1 100 ? 28.192 -22.345 12.310 1.00 49.44 100 GLU A N 1
ATOM 789 C CA . GLU A 1 100 ? 28.007 -23.312 13.416 1.00 49.44 100 GLU A CA 1
ATOM 790 C C . GLU A 1 100 ? 28.054 -24.801 13.024 1.00 49.44 100 GLU A C 1
ATOM 792 O O . GLU A 1 100 ? 27.853 -25.662 13.872 1.00 49.44 100 GLU A O 1
ATOM 797 N N . ALA A 1 101 ? 28.427 -25.151 11.788 1.00 52.12 101 ALA A N 1
ATOM 798 C CA . ALA A 1 101 ? 28.609 -26.558 11.388 1.00 52.12 101 ALA A CA 1
ATOM 799 C C . ALA A 1 101 ? 30.043 -27.107 11.600 1.00 52.12 101 ALA A C 1
ATOM 801 O O . ALA A 1 101 ? 30.341 -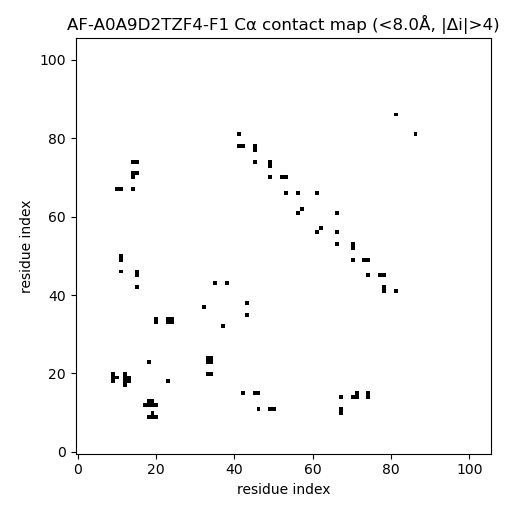28.224 11.187 1.00 52.12 101 ALA A O 1
ATOM 802 N N . GLY A 1 102 ? 30.951 -26.338 12.218 1.00 47.81 102 GLY A N 1
ATOM 803 C CA . GLY A 1 102 ? 32.388 -26.663 12.280 1.00 47.81 102 GLY A CA 1
ATOM 804 C C . GLY A 1 102 ? 32.974 -27.001 13.656 1.00 47.81 102 GLY A C 1
ATOM 805 O O . GLY A 1 102 ? 34.176 -27.228 13.744 1.00 47.81 102 GLY A O 1
ATOM 806 N N . LYS A 1 103 ? 32.184 -27.022 14.739 1.00 55.44 103 LYS A N 1
ATOM 807 C CA . LYS A 1 103 ? 32.683 -27.342 16.094 1.00 55.44 103 LYS A CA 1
ATOM 808 C C . LYS A 1 103 ? 32.095 -28.645 16.631 1.00 55.44 103 LYS A C 1
ATOM 810 O O . LYS A 1 103 ? 31.436 -28.667 17.660 1.00 55.44 103 LYS A O 1
ATOM 8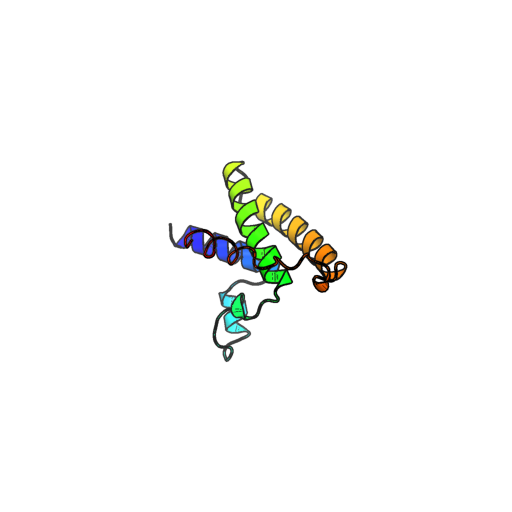15 N N . SER A 1 104 ? 32.349 -29.741 15.931 1.00 51.44 104 SER A N 1
ATOM 816 C CA . SER A 1 104 ? 32.341 -31.074 16.534 1.00 51.44 104 SER A CA 1
ATOM 817 C C . SER A 1 104 ? 33.224 -31.980 15.689 1.00 51.44 104 SER A C 1
ATOM 819 O O . SER A 1 104 ? 32.842 -32.376 14.590 1.00 51.44 104 SER A O 1
ATOM 821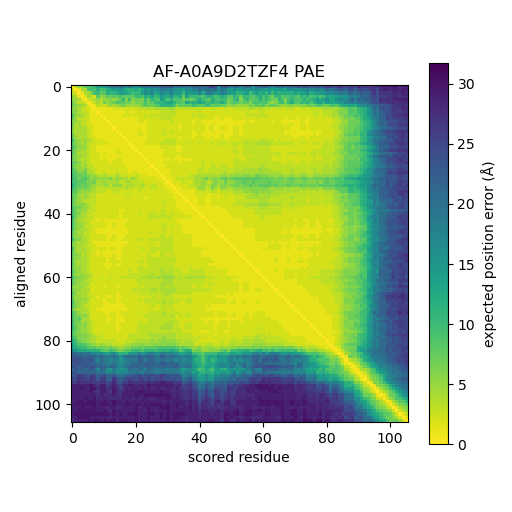 N N . GLY A 1 105 ? 34.444 -32.243 16.158 1.00 53.75 105 GLY A N 1
ATOM 822 C CA . GLY A 1 105 ? 35.343 -33.168 15.475 1.00 53.75 105 GLY A CA 1
ATOM 823 C C . GLY A 1 105 ? 36.828 -32.902 15.677 1.00 53.75 105 GLY A C 1
ATOM 824 O O . GLY A 1 105 ? 37.510 -32.600 14.700 1.00 53.75 105 GLY A O 1
ATOM 825 N N . ARG A 1 106 ? 37.291 -33.085 16.920 1.00 43.28 106 ARG A N 1
ATOM 826 C CA . ARG A 1 106 ? 38.581 -33.647 17.382 1.00 43.28 106 ARG A CA 1
ATOM 827 C C . ARG A 1 106 ? 39.125 -32.899 18.589 1.00 43.28 106 ARG A C 1
ATOM 829 O O . ARG A 1 106 ? 39.249 -31.661 18.510 1.00 43.28 106 ARG A O 1
#

Nearest PDB structures (foldseek):
  8ap6-assembly1_O  TM=4.464E-01  e=9.468E+00  Trypanosoma brucei brucei

Solvent-accessible surface area (backbone atoms only — not comparable to full-atom values): 6593 Å² total; per-residue (Å²): 109,71,67,56,54,52,50,53,53,32,51,53,34,29,56,75,70,73,37,38,70,65,58,50,42,72,76,38,75,85,57,85,82,53,73,74,80,73,45,51,73,69,55,52,52,51,48,57,48,49,55,56,50,49,55,53,40,49,77,70,69,50,52,72,69,61,44,51,55,53,49,36,54,49,48,53,55,49,53,57,50,56,72,73,44,67,72,87,72,54,82,72,82,70,82,80,84,78,78,80,89,76,86,80,90,133